Protein AF-A0A9E3HDD1-F1 (afdb_monomer_lite)

pLDDT: mean 83.42, std 18.37, range [29.28, 97.12]

Sequence (165 aa):
MQTQFKVADSIAVDDEGYAVGLLSAIEFDQYLNEETGEVKDQIVFVWQTQTRKGIDSKLRLWTGINITPTPRMSNGKKFFNALTQILLIHKIITSEDLKKLAQDEEYINELDIDLGLMVGETHKFKLNINERGLARPDISSLRIVKPISIRITSTSNTESEELEQ

Structure (mmCIF, N/CA/C/O backbone):
data_AF-A0A9E3HDD1-F1
#
_entry.id   AF-A0A9E3HDD1-F1
#
loop_
_atom_site.group_PDB
_atom_site.id
_atom_site.type_symbol
_atom_site.label_atom_id
_atom_site.label_alt_id
_atom_site.label_comp_id
_atom_site.label_asym_id
_atom_site.label_entity_id
_atom_site.label_seq_id
_atom_site.pdbx_PDB_ins_code
_atom_site.Cartn_x
_atom_site.Cartn_y
_atom_site.Cartn_z
_atom_site.occupancy
_atom_site.B_iso_or_equiv
_atom_site.auth_seq_id
_atom_site.auth_comp_id
_atom_site.auth_asym_id
_atom_site.auth_atom_id
_atom_site.pdbx_PDB_model_num
ATOM 1 N N . MET A 1 1 ? 34.644 8.016 -9.831 1.00 33.91 1 MET A N 1
ATOM 2 C CA . MET A 1 1 ? 33.489 7.983 -8.910 1.00 33.91 1 MET A CA 1
ATOM 3 C C . MET A 1 1 ? 32.356 7.285 -9.653 1.00 33.91 1 MET A C 1
ATOM 5 O O . MET A 1 1 ? 31.867 7.845 -10.623 1.00 33.91 1 MET A O 1
ATOM 9 N N . GLN A 1 2 ? 32.053 6.023 -9.332 1.00 29.28 2 GLN A N 1
ATOM 10 C CA . GLN A 1 2 ? 30.956 5.296 -9.983 1.00 29.28 2 GLN A CA 1
ATOM 11 C C . GLN A 1 2 ? 29.632 5.815 -9.426 1.00 29.28 2 GLN A C 1
ATOM 13 O O . GLN A 1 2 ? 29.395 5.757 -8.222 1.00 29.28 2 GLN A O 1
ATOM 18 N N . THR A 1 3 ? 28.795 6.357 -10.304 1.00 35.88 3 THR A N 1
ATOM 19 C CA . THR A 1 3 ? 27.434 6.786 -9.998 1.00 35.88 3 THR A CA 1
ATOM 20 C C . THR A 1 3 ? 26.647 5.552 -9.574 1.00 35.88 3 THR A C 1
ATOM 22 O O . THR A 1 3 ? 26.315 4.699 -10.394 1.00 35.88 3 THR A O 1
ATOM 25 N N . GLN A 1 4 ? 26.409 5.415 -8.273 1.00 38.00 4 GLN A N 1
ATOM 26 C CA . GLN A 1 4 ? 25.532 4.394 -7.721 1.00 38.00 4 GLN A CA 1
ATOM 27 C C . GLN A 1 4 ? 24.146 4.639 -8.329 1.00 38.00 4 GLN A C 1
ATOM 29 O O . GLN A 1 4 ? 23.502 5.641 -8.017 1.00 38.00 4 GLN A O 1
ATOM 34 N N . PHE A 1 5 ? 23.738 3.802 -9.287 1.00 38.19 5 PHE A N 1
ATOM 35 C CA . PHE A 1 5 ? 22.442 3.925 -9.947 1.00 38.19 5 PHE A CA 1
ATOM 36 C C . PHE A 1 5 ? 21.354 3.901 -8.870 1.00 38.19 5 PHE A C 1
ATOM 38 O O . PHE A 1 5 ? 21.150 2.885 -8.204 1.00 38.19 5 PHE A O 1
ATOM 45 N N . LYS A 1 6 ? 20.673 5.033 -8.671 1.00 51.59 6 LYS A N 1
ATOM 46 C CA . LYS A 1 6 ? 19.510 5.100 -7.792 1.00 51.59 6 LYS A CA 1
ATOM 47 C C . LYS A 1 6 ? 18.421 4.245 -8.430 1.00 51.59 6 LYS A C 1
ATOM 49 O O . LYS A 1 6 ? 18.037 4.477 -9.573 1.00 51.59 6 LYS A O 1
ATOM 54 N N . VAL A 1 7 ? 17.923 3.253 -7.692 1.00 54.78 7 VAL A N 1
ATOM 55 C CA . VAL A 1 7 ? 16.863 2.325 -8.136 1.00 54.78 7 VAL A CA 1
ATOM 56 C C . VAL A 1 7 ? 15.656 3.091 -8.698 1.00 54.78 7 VAL A C 1
ATOM 58 O O . VAL A 1 7 ? 15.027 2.635 -9.650 1.00 54.78 7 VAL A O 1
ATOM 61 N N . ALA A 1 8 ? 15.392 4.297 -8.188 1.00 55.31 8 ALA A N 1
ATOM 62 C CA . ALA A 1 8 ? 14.342 5.183 -8.677 1.00 55.31 8 ALA A CA 1
ATOM 63 C C . ALA A 1 8 ? 14.454 5.577 -10.160 1.00 55.31 8 ALA A C 1
ATOM 65 O O . ALA A 1 8 ? 13.445 5.562 -10.860 1.00 55.31 8 ALA A O 1
ATOM 66 N N . ASP A 1 9 ? 15.658 5.857 -10.666 1.00 58.91 9 ASP A N 1
ATOM 67 C CA . ASP A 1 9 ? 15.852 6.293 -12.059 1.00 58.91 9 ASP A CA 1
ATOM 68 C C . ASP A 1 9 ? 15.666 5.150 -13.063 1.00 58.91 9 ASP A C 1
ATOM 70 O O . ASP A 1 9 ? 15.568 5.369 -14.273 1.00 58.91 9 ASP A O 1
ATOM 74 N N . SER A 1 10 ? 15.613 3.917 -12.556 1.00 82.00 10 SER A N 1
ATOM 75 C CA . SER A 1 10 ? 15.457 2.727 -13.373 1.00 82.00 10 SER A CA 1
ATOM 76 C C . SER A 1 10 ? 14.006 2.363 -13.642 1.00 82.00 10 SER A C 1
ATOM 78 O O . SER A 1 10 ? 13.776 1.757 -14.677 1.00 82.00 10 SER A O 1
ATOM 80 N N . ILE A 1 11 ? 13.035 2.719 -12.794 1.00 90.38 11 ILE A N 1
ATOM 81 C CA . ILE A 1 11 ? 11.634 2.304 -12.974 1.00 90.38 11 ILE A CA 1
ATOM 82 C C . ILE A 1 11 ? 10.995 3.057 -14.151 1.00 90.38 11 ILE A C 1
ATOM 84 O O . ILE A 1 11 ? 11.215 4.258 -14.337 1.00 90.38 11 ILE A O 1
ATOM 88 N N . ALA A 1 12 ? 10.227 2.339 -14.973 1.00 90.62 12 ALA A N 1
ATOM 89 C CA . ALA A 1 12 ? 9.459 2.925 -16.062 1.00 90.62 12 ALA A CA 1
ATOM 90 C C . ALA A 1 12 ? 8.261 3.706 -15.510 1.00 90.62 12 ALA A C 1
ATOM 92 O O . ALA A 1 12 ? 7.506 3.205 -14.675 1.00 90.62 12 ALA A O 1
ATOM 93 N N . VAL A 1 13 ? 8.091 4.929 -16.004 1.00 91.62 13 VAL A N 1
ATOM 94 C CA . VAL A 1 13 ? 6.955 5.800 -15.703 1.00 91.62 13 VAL A CA 1
ATOM 95 C C . VAL A 1 13 ? 6.418 6.391 -17.000 1.00 91.62 13 VAL A C 1
ATOM 97 O O . VAL A 1 13 ? 7.161 6.494 -17.977 1.00 91.62 13 VAL A O 1
ATOM 100 N N . ASP A 1 14 ? 5.141 6.758 -17.012 1.00 90.06 14 ASP A N 1
ATOM 101 C CA . ASP A 1 14 ? 4.554 7.544 -18.097 1.00 90.06 14 ASP A CA 1
ATOM 102 C C . ASP A 1 14 ? 4.969 9.026 -18.035 1.00 90.06 14 ASP A C 1
ATOM 104 O O . ASP A 1 14 ? 5.674 9.460 -17.119 1.00 90.06 14 ASP A O 1
ATOM 108 N N . ASP A 1 15 ? 4.502 9.812 -19.007 1.00 88.12 15 ASP A N 1
ATOM 109 C CA . ASP A 1 15 ? 4.803 11.246 -19.125 1.00 88.12 15 ASP A CA 1
ATOM 110 C C . ASP A 1 15 ? 4.297 12.078 -17.928 1.00 88.12 15 ASP A C 1
ATOM 112 O O . ASP A 1 15 ? 4.773 13.186 -17.684 1.00 88.12 15 ASP A O 1
ATOM 116 N N . GLU A 1 16 ? 3.356 11.542 -17.143 1.00 88.19 16 GLU A N 1
ATOM 117 C CA . GLU A 1 16 ? 2.833 12.159 -15.920 1.00 88.19 16 GLU A CA 1
ATOM 118 C C . GLU A 1 16 ? 3.588 11.707 -14.649 1.00 88.19 16 GLU A C 1
ATOM 120 O O . GLU A 1 16 ? 3.258 12.131 -13.531 1.00 88.19 16 GLU A O 1
ATOM 125 N N . GLY A 1 17 ? 4.603 10.849 -14.801 1.00 89.06 17 GLY A N 1
ATOM 126 C CA . GLY A 1 17 ? 5.433 10.325 -13.719 1.00 89.06 17 GLY A CA 1
ATOM 127 C C . GLY A 1 17 ? 4.811 9.157 -12.949 1.00 89.06 17 GLY A C 1
ATOM 128 O O . GLY A 1 17 ? 5.221 8.893 -11.815 1.00 89.06 17 GLY A O 1
ATOM 129 N N . TYR A 1 18 ? 3.822 8.464 -13.518 1.00 92.75 18 TYR A N 1
ATOM 130 C CA . TYR A 1 18 ? 3.220 7.280 -12.907 1.00 92.75 18 TYR A CA 1
ATOM 131 C C . TYR A 1 18 ? 3.869 5.990 -13.403 1.00 92.75 18 TYR A C 1
ATOM 133 O O . TYR A 1 18 ? 3.942 5.736 -14.603 1.00 92.75 18 TYR A O 1
ATOM 141 N N . ALA A 1 19 ? 4.237 5.126 -12.465 1.00 93.69 19 ALA A N 1
ATOM 142 C CA . ALA A 1 19 ? 4.531 3.727 -12.722 1.00 93.69 19 ALA A CA 1
ATOM 143 C C . ALA A 1 19 ? 3.238 2.898 -12.720 1.00 93.69 19 ALA A C 1
ATOM 145 O O . ALA A 1 19 ? 2.231 3.273 -12.108 1.00 93.69 19 ALA A O 1
ATOM 146 N N . VAL A 1 20 ? 3.292 1.744 -13.381 1.00 94.50 20 VAL A N 1
ATOM 147 C CA . VAL A 1 20 ? 2.270 0.698 -13.290 1.00 94.50 20 VAL A CA 1
ATOM 148 C C . VAL A 1 20 ? 2.910 -0.549 -12.694 1.00 94.50 20 VAL A C 1
ATOM 150 O O . VAL A 1 20 ? 4.033 -0.905 -13.060 1.00 94.50 20 VAL A O 1
ATOM 153 N N . GLY A 1 21 ? 2.206 -1.206 -11.777 1.00 94.94 21 GLY A N 1
ATOM 154 C CA . GLY A 1 21 ? 2.668 -2.442 -11.162 1.00 94.94 21 GLY A CA 1
ATOM 155 C C . GLY A 1 21 ? 1.539 -3.403 -10.836 1.00 94.94 21 GLY A C 1
ATOM 156 O O . GLY A 1 21 ? 0.453 -2.980 -10.454 1.00 94.94 21 GLY A O 1
ATOM 157 N N . LEU A 1 22 ? 1.819 -4.695 -10.957 1.00 96.12 22 LEU A N 1
ATOM 158 C CA . LEU A 1 22 ? 0.954 -5.775 -10.490 1.00 96.12 22 LEU A CA 1
ATOM 159 C C . LEU A 1 22 ? 1.260 -6.050 -9.019 1.00 96.12 22 LEU A C 1
ATOM 161 O O . LEU A 1 22 ? 2.411 -6.349 -8.700 1.00 96.12 22 LEU A O 1
ATOM 165 N N . LEU A 1 23 ? 0.269 -5.975 -8.130 1.00 96.62 23 LEU A N 1
ATOM 166 C CA . LEU A 1 23 ? 0.443 -6.399 -6.743 1.00 96.62 23 LEU A CA 1
ATOM 167 C C . LEU A 1 23 ? 0.628 -7.920 -6.717 1.00 96.62 23 LEU A C 1
ATOM 169 O O . LEU A 1 23 ? -0.320 -8.686 -6.846 1.00 96.62 23 LEU A O 1
ATOM 173 N N . SER A 1 24 ? 1.883 -8.345 -6.622 1.00 96.19 24 SER A N 1
ATOM 174 C CA . SER A 1 24 ? 2.304 -9.738 -6.799 1.00 96.19 24 SER A CA 1
ATOM 175 C C . SER A 1 24 ? 2.307 -10.536 -5.500 1.00 96.19 24 SER A C 1
ATOM 177 O O . SER A 1 24 ? 2.170 -11.755 -5.535 1.00 96.19 24 SER A O 1
ATOM 179 N N . ALA A 1 25 ? 2.479 -9.858 -4.366 1.00 97.12 25 ALA A N 1
ATOM 180 C CA . ALA A 1 25 ? 2.482 -10.479 -3.053 1.00 97.12 25 ALA A CA 1
ATOM 181 C C . ALA A 1 25 ? 2.173 -9.454 -1.959 1.00 97.12 25 ALA A C 1
ATOM 183 O O . ALA A 1 25 ? 2.433 -8.253 -2.110 1.00 97.12 25 ALA A O 1
ATOM 184 N N . ILE A 1 26 ? 1.662 -9.973 -0.848 1.00 97.06 26 ILE A N 1
ATOM 185 C CA . ILE A 1 26 ? 1.562 -9.289 0.435 1.00 97.06 26 ILE A CA 1
ATOM 186 C C . ILE A 1 26 ? 2.244 -10.201 1.445 1.00 97.06 26 ILE A C 1
ATOM 188 O O . ILE A 1 26 ? 1.859 -11.357 1.600 1.00 97.06 26 ILE A O 1
ATOM 192 N N . GLU A 1 27 ? 3.293 -9.693 2.074 1.00 96.25 27 GLU A N 1
ATOM 193 C CA . GLU A 1 27 ? 4.131 -10.441 3.007 1.00 96.25 27 GLU A CA 1
ATOM 194 C C . GLU A 1 27 ? 3.951 -9.862 4.416 1.00 96.25 27 GLU A C 1
ATOM 196 O O . GLU A 1 27 ? 3.744 -8.658 4.577 1.00 96.25 27 GLU A O 1
ATOM 201 N N . PHE A 1 28 ? 4.039 -10.713 5.435 1.00 94.44 28 PHE A N 1
ATOM 202 C CA . PHE A 1 28 ? 4.071 -10.298 6.835 1.00 94.44 28 PHE A CA 1
ATOM 203 C C . PHE A 1 28 ? 5.495 -10.460 7.344 1.00 94.44 28 PHE A C 1
ATOM 205 O O . PHE A 1 28 ? 6.110 -11.508 7.148 1.00 94.44 28 PHE A O 1
ATOM 212 N N . ASP A 1 29 ? 6.019 -9.409 7.956 1.00 94.38 29 ASP A N 1
ATOM 213 C CA . ASP A 1 29 ? 7.414 -9.331 8.367 1.00 94.38 29 ASP A CA 1
ATOM 214 C C . ASP A 1 29 ? 7.526 -8.629 9.724 1.00 94.38 29 ASP A C 1
ATOM 216 O O . ASP A 1 29 ? 6.578 -8.004 10.205 1.00 94.38 29 ASP A O 1
ATOM 220 N N . GLN A 1 30 ? 8.696 -8.726 10.344 1.00 93.69 30 GLN A N 1
ATOM 221 C CA . GLN A 1 30 ? 9.010 -8.091 11.614 1.00 93.69 30 GLN A CA 1
ATOM 222 C C . GLN A 1 30 ? 10.306 -7.298 11.495 1.00 93.69 30 GLN A C 1
ATOM 224 O O . GLN A 1 30 ? 11.271 -7.747 10.881 1.00 93.69 30 GLN A O 1
ATOM 229 N N . TYR A 1 31 ? 10.360 -6.126 12.123 1.00 89.94 31 TYR A N 1
ATOM 230 C CA . TYR A 1 31 ? 11.588 -5.338 12.193 1.00 89.94 31 TYR A CA 1
ATOM 231 C C . TYR A 1 31 ? 11.908 -4.925 13.627 1.00 89.94 31 TYR A C 1
ATOM 233 O O . TYR A 1 31 ? 11.018 -4.631 14.423 1.00 89.94 31 TYR A O 1
ATOM 241 N N . LEU A 1 32 ? 13.199 -4.884 13.954 1.00 91.81 32 LEU A N 1
ATOM 242 C CA . LEU A 1 32 ? 13.679 -4.320 15.211 1.00 91.81 32 LEU A CA 1
ATOM 243 C C . LEU A 1 32 ? 13.704 -2.795 15.090 1.00 91.81 32 LEU A C 1
ATOM 245 O O . LEU A 1 32 ? 14.401 -2.243 14.239 1.00 91.81 32 LEU A O 1
ATOM 249 N N . ASN A 1 33 ? 12.957 -2.104 15.944 1.00 89.06 33 ASN A N 1
ATOM 250 C CA . ASN A 1 33 ? 13.084 -0.665 16.088 1.00 89.06 33 ASN A CA 1
ATOM 251 C C . ASN A 1 33 ? 14.382 -0.350 16.838 1.00 89.06 33 ASN A C 1
ATOM 253 O O . ASN A 1 33 ? 14.444 -0.513 18.053 1.00 89.06 33 ASN A O 1
ATOM 257 N N . GLU A 1 34 ? 15.405 0.122 16.127 1.00 88.06 34 GLU A N 1
ATOM 258 C CA . GLU A 1 34 ? 16.723 0.421 16.706 1.00 88.06 34 GLU A CA 1
ATOM 259 C C . GLU A 1 34 ? 16.675 1.485 17.820 1.00 88.06 34 GLU A C 1
ATOM 261 O O . GLU A 1 34 ? 17.528 1.476 18.702 1.00 88.06 34 GLU A O 1
ATOM 266 N N . GLU A 1 35 ? 15.670 2.369 17.825 1.00 87.12 35 GLU A N 1
ATOM 267 C CA . GLU A 1 35 ? 15.532 3.414 18.850 1.00 87.12 35 GLU A CA 1
ATOM 268 C C . GLU A 1 35 ? 14.932 2.891 20.161 1.00 87.12 35 GLU A C 1
ATOM 270 O O . GLU A 1 35 ? 15.332 3.328 21.239 1.00 87.12 35 GLU A O 1
ATOM 275 N N . THR A 1 36 ? 13.958 1.977 20.083 1.00 90.19 36 THR A N 1
ATOM 276 C CA . THR A 1 36 ? 13.235 1.468 21.266 1.00 90.19 36 THR A CA 1
ATOM 277 C C . THR A 1 36 ? 13.658 0.061 21.680 1.00 90.19 36 THR A C 1
ATOM 279 O O . THR A 1 36 ? 13.340 -0.366 22.785 1.00 90.19 36 THR A O 1
ATOM 282 N N . GLY A 1 37 ? 14.368 -0.669 20.816 1.00 92.44 37 GLY A N 1
ATOM 283 C CA . GLY A 1 37 ? 14.718 -2.079 21.005 1.00 92.44 37 GLY A CA 1
ATOM 284 C C . GLY A 1 37 ? 13.544 -3.050 20.826 1.00 92.44 37 GLY A C 1
ATOM 285 O O . GLY A 1 37 ? 13.697 -4.244 21.064 1.00 92.44 37 GLY A O 1
ATOM 286 N N . GLU A 1 38 ? 12.372 -2.563 20.418 1.00 92.38 38 GLU A N 1
ATOM 287 C CA . GLU A 1 38 ? 11.162 -3.376 20.270 1.00 92.38 38 GLU A CA 1
ATOM 288 C C . GLU A 1 38 ? 11.069 -3.999 18.876 1.00 92.38 38 GLU A C 1
ATOM 290 O O . GLU A 1 38 ? 11.318 -3.332 17.870 1.00 92.38 38 GLU A O 1
ATOM 295 N N . VAL A 1 39 ? 10.635 -5.257 18.809 1.00 92.81 39 VAL A N 1
ATOM 296 C CA . VAL A 1 39 ? 10.247 -5.902 17.548 1.00 92.81 39 VAL A CA 1
ATOM 297 C C . VAL A 1 39 ? 8.836 -5.447 17.179 1.00 92.81 39 VAL A C 1
ATOM 299 O O . VAL A 1 39 ? 7.930 -5.501 18.010 1.00 92.81 39 VAL A O 1
ATOM 302 N N . LYS A 1 40 ? 8.652 -4.982 15.942 1.00 93.25 40 LYS A N 1
ATOM 303 C CA . LYS A 1 40 ? 7.368 -4.507 15.420 1.00 93.25 40 LYS A CA 1
ATOM 304 C C . LYS A 1 40 ? 6.958 -5.283 14.182 1.00 93.25 40 LYS A C 1
ATOM 306 O O . LYS A 1 40 ? 7.758 -5.455 13.263 1.00 93.25 40 LYS A O 1
ATOM 311 N N . ASP A 1 41 ? 5.690 -5.673 14.150 1.00 94.88 41 ASP A N 1
ATOM 312 C CA . ASP A 1 41 ? 5.072 -6.294 12.986 1.00 94.88 41 ASP A CA 1
ATOM 313 C C . ASP A 1 41 ? 4.809 -5.264 11.883 1.00 94.88 41 ASP A C 1
ATOM 315 O O . ASP A 1 41 ? 4.432 -4.109 12.132 1.00 94.88 41 ASP A O 1
ATOM 319 N N . GLN A 1 42 ? 4.974 -5.704 10.642 1.00 95.44 42 GLN A N 1
ATOM 320 C CA . GLN A 1 42 ? 4.714 -4.914 9.451 1.00 95.44 42 GLN A CA 1
ATOM 321 C C . GLN A 1 42 ? 4.137 -5.769 8.322 1.00 95.44 42 GLN A C 1
ATOM 323 O O . GLN A 1 42 ? 4.327 -6.982 8.258 1.00 95.44 42 GLN A O 1
ATOM 328 N N . ILE A 1 43 ? 3.452 -5.098 7.401 1.00 96.50 43 ILE A N 1
ATOM 329 C CA . ILE A 1 43 ? 2.927 -5.689 6.171 1.00 96.50 43 ILE A CA 1
ATOM 330 C C . I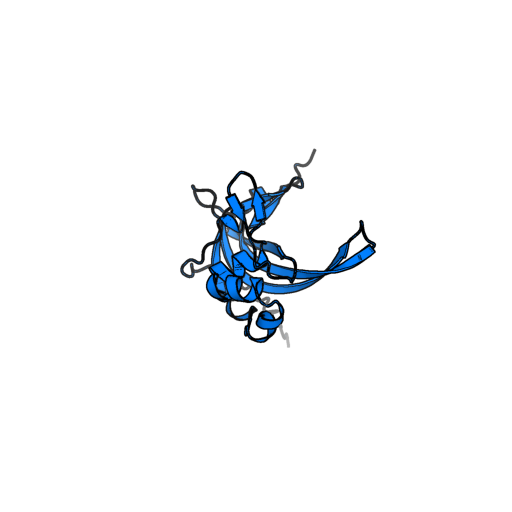LE A 1 43 ? 3.717 -5.105 5.005 1.00 96.50 43 ILE A C 1
ATOM 332 O O . ILE A 1 43 ? 3.933 -3.892 4.934 1.00 96.50 43 ILE A O 1
ATOM 336 N N . VAL A 1 44 ? 4.152 -5.957 4.084 1.00 96.31 44 VAL A N 1
ATOM 337 C CA . VAL A 1 44 ? 4.931 -5.572 2.909 1.00 96.31 44 VAL A CA 1
ATOM 338 C C . VAL A 1 44 ? 4.120 -5.843 1.655 1.00 96.31 44 VAL A C 1
ATOM 340 O O . VAL A 1 44 ? 3.881 -6.985 1.277 1.00 96.31 44 VAL A O 1
ATOM 343 N N . PHE A 1 45 ? 3.730 -4.774 0.974 1.00 96.81 45 PHE A N 1
ATOM 344 C CA . PHE A 1 45 ? 3.071 -4.849 -0.323 1.00 96.81 45 PHE A CA 1
ATOM 345 C C . PHE A 1 45 ? 4.127 -4.846 -1.428 1.00 96.81 45 PHE A C 1
ATOM 347 O O . PHE A 1 45 ? 4.968 -3.940 -1.487 1.00 96.81 45 PHE A O 1
ATOM 354 N N . VAL A 1 46 ? 4.096 -5.857 -2.300 1.00 96.12 46 VAL A N 1
ATOM 355 C CA . VAL A 1 46 ? 5.115 -6.078 -3.333 1.00 96.12 46 VAL A CA 1
ATOM 356 C C . VAL A 1 46 ? 4.505 -5.948 -4.725 1.00 96.12 46 VAL A C 1
ATOM 358 O O . VAL A 1 46 ? 3.817 -6.850 -5.209 1.00 96.12 46 VAL A O 1
ATOM 361 N N . TRP A 1 47 ? 4.824 -4.855 -5.416 1.00 96.06 47 TRP A N 1
ATOM 362 C CA . TRP A 1 47 ? 4.443 -4.656 -6.813 1.00 96.06 47 TRP A CA 1
ATOM 363 C C . TRP A 1 47 ? 5.543 -5.127 -7.756 1.00 96.06 47 TRP A C 1
ATOM 365 O O . TRP A 1 47 ? 6.677 -4.652 -7.676 1.00 96.06 47 TRP A O 1
ATOM 375 N N . GLN A 1 48 ? 5.192 -6.003 -8.693 1.00 95.00 48 GLN A N 1
ATOM 376 C CA . GLN A 1 48 ? 6.005 -6.279 -9.870 1.00 95.00 48 GLN A CA 1
ATOM 377 C C . GLN A 1 48 ? 5.824 -5.136 -10.868 1.00 95.00 48 GLN A C 1
ATOM 379 O O . GLN A 1 48 ? 4.709 -4.828 -11.288 1.00 95.00 48 GLN A O 1
ATOM 384 N N . THR A 1 49 ? 6.926 -4.494 -11.229 1.00 93.00 49 THR A N 1
ATOM 385 C CA . THR A 1 49 ? 6.985 -3.367 -12.163 1.00 93.00 49 THR A CA 1
ATOM 386 C C . THR A 1 49 ? 8.035 -3.640 -13.232 1.00 93.00 49 THR A C 1
ATOM 388 O O . THR A 1 49 ? 8.711 -4.668 -13.205 1.00 93.00 49 THR A O 1
ATOM 391 N N . GLN A 1 50 ? 8.201 -2.713 -14.173 1.00 91.25 50 GLN A N 1
ATOM 392 C CA . GLN A 1 50 ? 9.282 -2.770 -15.151 1.00 91.25 50 GLN A CA 1
ATOM 393 C C . GLN A 1 50 ? 10.208 -1.571 -15.017 1.00 91.25 50 GLN A C 1
ATOM 395 O O . GLN A 1 50 ? 9.801 -0.458 -14.677 1.00 91.25 50 GLN A O 1
ATOM 400 N N . THR A 1 51 ? 11.479 -1.802 -15.309 1.00 90.62 51 THR A N 1
ATOM 401 C CA . THR A 1 51 ? 12.447 -0.733 -15.527 1.00 90.62 51 THR A CA 1
ATOM 402 C C . THR A 1 51 ? 12.236 -0.077 -16.894 1.00 90.62 51 THR A C 1
ATOM 404 O O . THR A 1 51 ? 11.619 -0.657 -17.783 1.00 90.62 51 THR A O 1
ATOM 407 N N . ARG A 1 52 ? 12.826 1.100 -17.132 1.00 87.25 52 ARG A N 1
ATOM 408 C CA . ARG A 1 52 ? 12.859 1.785 -18.438 1.00 87.25 52 ARG A CA 1
ATOM 409 C C . ARG A 1 52 ? 13.466 0.927 -19.553 1.00 87.25 52 ARG A C 1
ATOM 411 O O . ARG A 1 52 ? 13.240 1.200 -20.724 1.00 87.25 52 ARG A O 1
ATOM 418 N N . LYS A 1 53 ? 14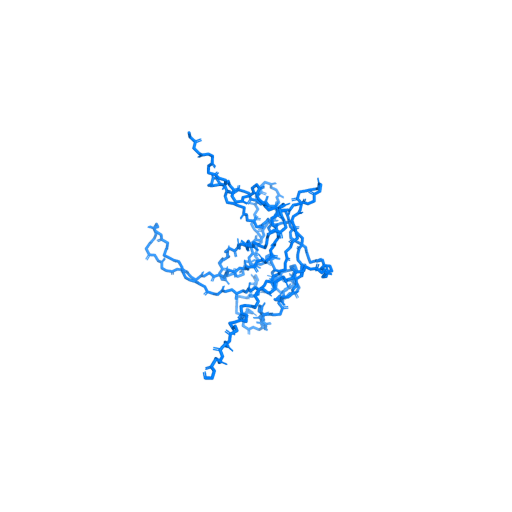.246 -0.097 -19.191 1.00 87.81 53 LYS A N 1
ATOM 419 C CA . LYS A 1 53 ? 14.830 -1.080 -20.116 1.00 87.81 53 LYS A CA 1
ATOM 420 C C . LYS A 1 53 ? 13.929 -2.302 -20.349 1.00 87.81 53 LYS A C 1
ATOM 422 O O . LYS A 1 53 ? 14.363 -3.239 -21.005 1.00 87.81 53 LYS A O 1
ATOM 427 N N . GLY A 1 54 ? 12.719 -2.323 -19.786 1.00 86.69 54 GLY A N 1
ATOM 428 C CA . GLY A 1 54 ? 11.790 -3.453 -19.871 1.00 86.69 54 GLY A CA 1
ATOM 429 C C . GLY A 1 54 ? 12.164 -4.650 -18.993 1.00 86.69 54 GLY A C 1
ATOM 430 O O . GLY A 1 54 ? 11.586 -5.715 -19.154 1.00 86.69 54 GLY A O 1
ATOM 431 N N . ILE A 1 55 ? 13.133 -4.500 -18.083 1.00 87.75 55 ILE A N 1
ATOM 432 C CA . ILE A 1 55 ? 13.523 -5.559 -17.141 1.00 87.75 55 ILE A CA 1
ATOM 433 C C . ILE A 1 55 ? 12.559 -5.539 -15.961 1.00 87.75 55 ILE A C 1
ATOM 435 O O . ILE A 1 55 ? 12.341 -4.468 -15.385 1.00 87.75 55 ILE A O 1
ATOM 439 N N . ASP A 1 56 ? 12.041 -6.704 -15.586 1.00 89.81 56 ASP A N 1
ATOM 440 C CA . ASP A 1 56 ? 11.184 -6.866 -14.417 1.00 89.81 56 ASP A CA 1
ATOM 441 C C . ASP A 1 56 ? 11.897 -6.431 -13.129 1.00 89.81 56 ASP A C 1
ATOM 443 O O . ASP A 1 56 ? 13.074 -6.710 -12.892 1.00 89.81 56 ASP A O 1
ATOM 447 N N . SER A 1 57 ? 11.163 -5.721 -12.280 1.00 90.75 57 SER A N 1
ATOM 448 C CA . SER A 1 57 ? 11.630 -5.214 -10.996 1.00 90.75 57 SER A CA 1
ATOM 449 C C . SER A 1 57 ? 10.535 -5.344 -9.943 1.00 90.75 57 SER A C 1
ATOM 451 O O . SER A 1 57 ? 9.379 -5.630 -10.250 1.00 90.75 57 SER A O 1
ATOM 453 N N . LYS A 1 58 ? 10.903 -5.144 -8.677 1.00 92.25 58 LYS A N 1
ATOM 454 C CA . LYS A 1 58 ? 9.967 -5.173 -7.553 1.00 92.25 58 LYS A CA 1
ATOM 455 C C . LYS A 1 58 ? 10.057 -3.877 -6.769 1.00 92.25 58 LYS A C 1
ATOM 457 O O . LYS A 1 58 ? 11.130 -3.516 -6.285 1.00 92.25 58 LYS A O 1
ATOM 462 N N . LEU A 1 59 ? 8.918 -3.221 -6.589 1.00 93.19 59 LEU A N 1
ATOM 463 C CA . LEU A 1 59 ? 8.757 -2.127 -5.641 1.00 93.19 59 LEU A CA 1
ATOM 464 C C . LEU A 1 59 ? 8.050 -2.633 -4.395 1.00 93.19 59 LEU A C 1
ATOM 466 O O . LEU A 1 59 ? 7.083 -3.386 -4.478 1.00 93.19 59 LEU A O 1
ATOM 470 N N . ARG A 1 60 ? 8.550 -2.207 -3.237 1.00 93.25 60 ARG A N 1
ATOM 471 C CA . ARG A 1 60 ? 8.016 -2.598 -1.936 1.00 93.25 60 ARG A CA 1
ATOM 472 C C . ARG A 1 60 ? 7.513 -1.388 -1.181 1.00 93.25 60 ARG A C 1
ATOM 474 O O . ARG A 1 60 ? 8.145 -0.326 -1.203 1.00 93.25 60 ARG A O 1
ATOM 481 N N . LEU A 1 61 ? 6.404 -1.581 -0.487 1.00 93.62 61 LEU A N 1
ATOM 482 C CA . LEU A 1 61 ? 5.902 -0.647 0.499 1.00 93.62 61 LEU A CA 1
ATOM 483 C C . LEU A 1 61 ? 5.664 -1.381 1.810 1.00 93.62 61 LEU A C 1
ATOM 485 O O . LEU A 1 61 ? 4.855 -2.300 1.872 1.00 93.62 61 LEU A O 1
ATOM 489 N N . TRP A 1 62 ? 6.345 -0.922 2.849 1.00 93.38 62 TRP A N 1
ATOM 490 C CA . TRP A 1 62 ? 6.146 -1.383 4.213 1.00 93.38 62 TRP A CA 1
ATOM 491 C C . TRP A 1 62 ? 5.090 -0.519 4.892 1.00 93.38 62 TRP A C 1
ATOM 493 O O . TRP A 1 62 ? 5.136 0.714 4.808 1.00 93.38 62 TRP A O 1
ATOM 503 N N . THR A 1 63 ? 4.157 -1.158 5.582 1.00 94.00 63 THR A N 1
ATOM 504 C CA . THR A 1 63 ? 3.151 -0.511 6.420 1.00 94.00 63 THR A CA 1
ATOM 505 C C . THR A 1 63 ? 3.193 -1.115 7.817 1.00 94.00 63 THR A C 1
ATOM 507 O O . THR A 1 63 ? 3.596 -2.259 7.991 1.00 94.00 63 THR A O 1
ATOM 510 N N . GLY A 1 64 ? 2.725 -0.376 8.823 1.00 93.06 64 GLY A N 1
ATOM 511 C CA . GLY A 1 64 ? 2.349 -1.015 10.087 1.00 93.06 64 GLY A CA 1
ATOM 512 C C . GLY A 1 64 ? 1.118 -1.912 9.907 1.00 93.06 64 GLY A C 1
ATOM 513 O O . GLY A 1 64 ? 0.479 -1.880 8.852 1.00 93.06 64 GLY A O 1
ATOM 514 N N . ILE A 1 65 ? 0.772 -2.658 10.955 1.00 93.00 65 ILE A N 1
ATOM 515 C CA . ILE A 1 65 ? -0.389 -3.566 10.984 1.00 93.00 65 ILE A CA 1
ATOM 516 C C . ILE A 1 65 ? -1.710 -2.890 11.394 1.00 93.00 65 ILE A C 1
ATOM 518 O O . ILE A 1 65 ? -2.783 -3.428 11.151 1.00 93.00 65 ILE A O 1
ATOM 522 N N . ASN A 1 66 ? -1.655 -1.696 11.993 1.00 91.31 66 ASN A N 1
ATOM 523 C CA . ASN A 1 66 ? -2.839 -1.050 12.566 1.00 91.31 66 ASN A CA 1
ATOM 524 C C . ASN A 1 66 ? -3.595 -0.203 11.536 1.00 91.31 66 ASN A C 1
ATOM 526 O O . ASN A 1 66 ? -2.991 0.600 10.821 1.00 91.31 66 ASN A O 1
ATOM 530 N N . ILE A 1 67 ? -4.925 -0.290 11.528 1.00 92.00 67 ILE A N 1
ATOM 531 C CA . ILE A 1 67 ? -5.801 0.637 10.798 1.00 92.00 67 ILE A CA 1
ATOM 532 C C . ILE A 1 67 ? -5.970 1.896 11.649 1.00 92.00 67 ILE A C 1
ATOM 534 O O . ILE A 1 67 ? -6.263 1.815 12.834 1.00 92.00 67 ILE A O 1
ATOM 538 N N . THR A 1 68 ? -5.772 3.080 11.063 1.00 90.56 68 THR A N 1
ATOM 539 C CA . THR A 1 68 ? -6.042 4.345 11.761 1.00 90.56 68 THR A CA 1
ATOM 540 C C . THR A 1 68 ? -7.435 4.857 11.378 1.00 90.56 68 THR A C 1
ATOM 542 O O . THR A 1 68 ? -7.593 5.334 10.254 1.00 90.56 68 THR A O 1
ATOM 545 N N . PRO A 1 69 ? -8.440 4.812 12.272 1.00 90.44 69 PRO A N 1
ATOM 546 C CA . PRO A 1 69 ? -9.807 5.228 11.944 1.00 90.44 69 PRO A CA 1
ATOM 547 C C . PRO A 1 69 ? -9.967 6.747 11.797 1.00 90.44 69 PRO A C 1
ATOM 549 O O . PRO A 1 69 ? -10.834 7.222 11.064 1.00 90.44 69 PRO A O 1
ATOM 552 N N . THR A 1 70 ? -9.077 7.523 12.424 1.00 90.94 70 THR A N 1
ATOM 553 C CA . THR A 1 70 ? -9.082 8.990 12.361 1.00 90.94 70 THR A CA 1
ATOM 554 C C . THR A 1 70 ? -7.908 9.501 11.522 1.00 90.94 70 THR A C 1
ATOM 556 O O . THR A 1 70 ? -6.753 9.197 11.833 1.00 90.94 70 THR A O 1
ATOM 559 N N . PRO A 1 71 ? -8.146 10.308 10.472 1.00 89.19 71 PRO A N 1
ATOM 560 C CA . PRO A 1 71 ? -7.064 10.833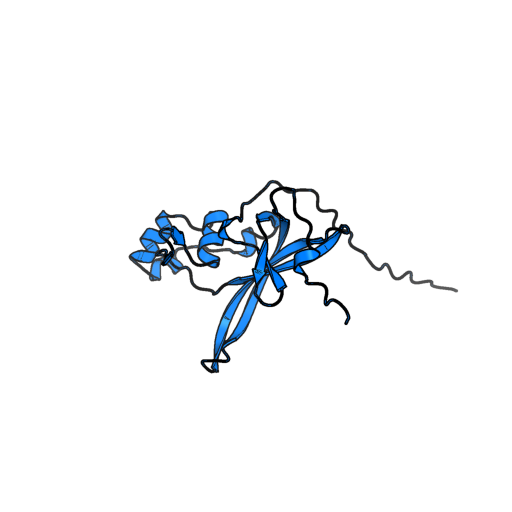 9.656 1.00 89.19 71 PRO A CA 1
ATOM 561 C C . PRO A 1 71 ? -6.266 11.880 10.433 1.00 89.19 71 PRO A C 1
ATOM 563 O O . PRO A 1 71 ? -6.820 12.712 11.154 1.00 89.19 71 PRO A O 1
ATOM 566 N N . ARG A 1 72 ? -4.953 11.891 10.226 1.00 87.69 72 ARG A N 1
ATOM 567 C CA . ARG A 1 72 ? -4.072 12.950 10.717 1.00 87.69 72 ARG A CA 1
ATOM 568 C C . ARG A 1 72 ? -4.177 14.174 9.803 1.00 87.69 72 ARG A C 1
ATOM 570 O O . ARG A 1 72 ? -4.505 14.057 8.623 1.00 87.69 72 ARG A O 1
ATOM 577 N N . MET A 1 73 ? -3.897 15.354 10.349 1.00 86.62 73 MET A N 1
ATOM 578 C CA . MET A 1 73 ? -3.865 16.617 9.604 1.00 86.62 73 MET A CA 1
ATOM 579 C C . MET A 1 73 ? -2.418 17.021 9.331 1.00 86.62 73 MET A C 1
ATOM 581 O O . MET A 1 73 ? -1.614 17.088 10.256 1.00 86.62 73 MET A O 1
ATOM 585 N N . SER A 1 74 ? -2.069 17.274 8.070 1.00 81.38 74 SER A N 1
ATOM 586 C CA . SER A 1 74 ? -0.758 17.812 7.680 1.00 81.38 74 SER A CA 1
ATOM 587 C C . SER A 1 74 ? -0.958 18.768 6.522 1.00 81.38 74 SER A C 1
ATOM 589 O O . SER A 1 74 ? -1.607 18.424 5.533 1.00 81.38 74 SER A O 1
ATOM 591 N N . ASN A 1 75 ? -0.453 19.994 6.665 1.00 81.06 75 ASN A N 1
ATOM 592 C CA . ASN A 1 75 ? -0.573 21.055 5.662 1.00 81.06 75 ASN A CA 1
ATOM 593 C C . ASN A 1 75 ? -2.017 21.250 5.151 1.00 81.06 75 ASN A C 1
ATOM 595 O O . ASN A 1 75 ? -2.255 21.404 3.955 1.00 81.06 75 ASN A O 1
ATOM 599 N N . GLY A 1 76 ? -2.998 21.174 6.058 1.00 80.44 76 GLY A N 1
ATOM 600 C CA . GLY A 1 76 ? -4.425 21.318 5.741 1.00 80.44 76 GLY A CA 1
ATOM 601 C C . GLY A 1 76 ? -5.070 20.115 5.040 1.00 80.44 76 GLY A C 1
ATOM 602 O O . GLY A 1 76 ? -6.270 20.146 4.778 1.00 80.44 76 GLY A O 1
ATOM 603 N N . LYS A 1 77 ? -4.319 19.042 4.764 1.00 82.38 77 LYS A N 1
ATOM 604 C CA . LYS A 1 77 ? -4.836 17.805 4.169 1.00 82.38 77 LYS A CA 1
ATOM 605 C C . LYS A 1 77 ? -5.001 16.719 5.229 1.00 82.38 77 LYS A C 1
ATOM 607 O O . LYS A 1 77 ? -4.136 16.529 6.085 1.00 82.38 77 LYS A O 1
ATOM 612 N N . LYS A 1 78 ? -6.119 15.997 5.141 1.00 85.88 78 LYS A N 1
ATOM 613 C CA . LYS A 1 78 ? -6.380 14.780 5.915 1.00 85.88 78 LYS A CA 1
ATOM 614 C C . LYS A 1 78 ? -5.641 13.615 5.272 1.00 85.88 78 LYS A C 1
ATOM 616 O O . LYS A 1 78 ? -5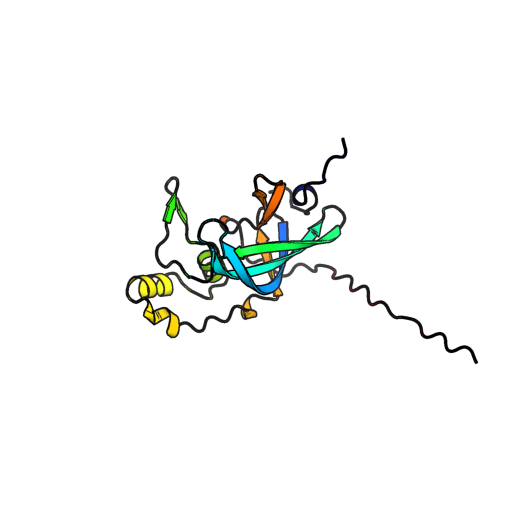.781 13.404 4.070 1.00 85.88 78 LYS A O 1
ATOM 621 N N . PHE A 1 79 ? -4.891 12.860 6.062 1.00 85.25 79 PHE A N 1
ATOM 622 C CA . PHE A 1 79 ? -4.193 11.669 5.599 1.00 85.25 79 PHE A CA 1
ATOM 623 C C . PHE A 1 79 ? -4.357 10.529 6.600 1.00 85.25 79 PHE A C 1
ATOM 625 O O . PHE A 1 79 ? -4.146 10.687 7.803 1.00 85.25 79 PHE A O 1
ATOM 632 N N . PHE A 1 80 ? -4.744 9.365 6.093 1.00 92.62 80 PHE A N 1
ATOM 633 C CA . PHE A 1 80 ? -4.688 8.124 6.853 1.00 92.62 80 PHE A CA 1
ATOM 634 C C . PHE A 1 80 ? -3.282 7.523 6.778 1.00 92.62 80 PHE A C 1
ATOM 636 O O . PHE A 1 80 ? -2.456 7.957 5.970 1.00 92.62 80 PHE A O 1
ATOM 643 N N . ASN A 1 81 ? -2.981 6.523 7.606 1.00 93.00 81 ASN A N 1
ATOM 644 C CA . ASN A 1 81 ? -1.746 5.763 7.421 1.00 93.00 81 ASN A CA 1
ATOM 645 C C . ASN A 1 81 ? -1.802 4.939 6.113 1.00 93.00 81 ASN A C 1
ATOM 647 O O . ASN A 1 81 ? -2.850 4.834 5.472 1.00 93.00 81 ASN A O 1
ATOM 651 N N . ALA A 1 82 ? -0.664 4.383 5.694 1.00 93.31 82 ALA A N 1
ATOM 652 C CA . ALA A 1 82 ? -0.564 3.683 4.414 1.00 93.31 82 ALA A CA 1
ATOM 653 C C . ALA A 1 82 ? -1.513 2.474 4.315 1.00 93.31 82 ALA A C 1
ATOM 655 O O . ALA A 1 82 ? -2.192 2.340 3.301 1.00 93.31 82 ALA A O 1
ATOM 656 N N . LEU A 1 83 ? -1.612 1.653 5.370 1.00 95.75 83 LEU A N 1
ATOM 657 C CA . LEU A 1 83 ? -2.494 0.483 5.385 1.00 95.75 83 LEU A CA 1
ATOM 658 C C . LEU A 1 83 ? -3.959 0.890 5.189 1.00 95.75 83 LEU A C 1
ATOM 660 O O . LEU A 1 83 ? -4.606 0.416 4.263 1.00 95.75 83 LEU A O 1
ATOM 664 N N . THR A 1 84 ? -4.468 1.828 5.992 1.00 95.62 84 THR A N 1
ATOM 665 C CA . THR A 1 84 ? -5.849 2.315 5.876 1.00 95.62 84 THR A CA 1
ATOM 666 C C . THR A 1 84 ? -6.142 2.886 4.491 1.00 95.62 84 THR A C 1
ATOM 668 O O . THR A 1 84 ? -7.209 2.627 3.943 1.00 95.62 84 THR A O 1
ATOM 671 N N . GLN A 1 85 ? -5.210 3.639 3.896 1.00 94.75 85 GLN A N 1
ATOM 672 C CA . GLN A 1 85 ? -5.393 4.151 2.534 1.00 94.75 85 GLN A CA 1
ATOM 673 C C . GLN A 1 85 ? -5.502 3.019 1.506 1.00 94.75 85 GLN A C 1
ATOM 675 O O . GLN A 1 85 ? -6.390 3.067 0.661 1.00 94.75 85 GLN A O 1
ATOM 680 N N . ILE A 1 86 ? -4.649 1.994 1.593 1.00 95.56 86 ILE A N 1
ATOM 681 C CA . ILE A 1 86 ? -4.697 0.834 0.691 1.00 95.56 86 ILE A CA 1
ATOM 682 C C . ILE A 1 86 ? -6.038 0.106 0.836 1.00 95.56 86 ILE A C 1
ATOM 684 O O . ILE A 1 86 ? -6.728 -0.101 -0.159 1.00 95.56 86 ILE A O 1
ATOM 688 N N . LEU A 1 87 ? -6.464 -0.196 2.064 1.00 95.56 87 LEU A N 1
ATOM 689 C CA . LEU A 1 87 ? -7.733 -0.887 2.312 1.00 95.56 87 LEU A CA 1
ATOM 690 C C . LEU A 1 87 ? -8.945 -0.103 1.782 1.00 95.56 87 LEU A C 1
ATOM 692 O O . LEU A 1 87 ? -9.864 -0.702 1.225 1.00 95.56 87 LEU A O 1
ATOM 696 N N . LEU A 1 88 ? -8.934 1.231 1.895 1.00 94.19 88 LEU A N 1
ATOM 697 C CA . LEU A 1 88 ? -9.965 2.097 1.311 1.00 94.19 88 LEU A CA 1
ATOM 698 C C . LEU A 1 88 ? -9.950 2.070 -0.224 1.00 94.19 88 LEU A C 1
ATOM 700 O O . LEU A 1 88 ? -11.011 2.042 -0.846 1.00 94.19 88 LEU A O 1
ATOM 704 N N . ILE A 1 89 ? -8.766 2.082 -0.847 1.00 93.38 89 ILE A N 1
ATOM 705 C CA . ILE A 1 89 ? -8.621 2.039 -2.312 1.00 93.38 89 ILE A CA 1
ATOM 706 C C . ILE A 1 89 ? -9.193 0.733 -2.872 1.00 93.38 89 ILE A C 1
ATOM 708 O O . ILE A 1 89 ? -9.917 0.761 -3.867 1.00 93.38 89 ILE A O 1
ATOM 712 N N . HIS A 1 90 ? -8.922 -0.382 -2.195 1.00 92.88 90 HIS A N 1
ATOM 713 C CA . HIS A 1 90 ? -9.457 -1.703 -2.528 1.00 92.88 90 HIS A CA 1
ATOM 714 C C . HIS A 1 90 ? -10.897 -1.926 -2.057 1.00 92.88 90 HIS A C 1
ATOM 716 O O . HIS A 1 90 ? -11.478 -2.965 -2.351 1.00 92.88 90 HIS A O 1
ATOM 722 N N . LYS A 1 91 ? -11.493 -0.954 -1.352 1.00 92.44 91 LYS A N 1
ATOM 723 C CA . LYS A 1 91 ? -12.835 -1.055 -0.759 1.00 92.44 91 LYS A CA 1
ATOM 724 C C . LYS A 1 91 ? -13.008 -2.265 0.168 1.00 92.44 91 LYS A C 1
ATOM 726 O O . LYS A 1 91 ? -14.126 -2.734 0.346 1.00 92.44 91 LYS A O 1
ATOM 731 N N . ILE A 1 92 ? -11.916 -2.741 0.764 1.00 93.44 92 ILE A N 1
ATOM 732 C CA . ILE A 1 92 ? -11.946 -3.767 1.817 1.00 93.44 92 ILE A CA 1
ATOM 733 C C . ILE A 1 92 ? -12.574 -3.183 3.079 1.00 93.44 92 ILE A C 1
ATOM 735 O O . ILE A 1 92 ? -13.331 -3.848 3.771 1.00 93.44 92 ILE A O 1
ATOM 739 N N . ILE A 1 93 ? -12.291 -1.906 3.339 1.00 94.44 93 ILE A N 1
ATOM 740 C CA . ILE A 1 93 ? -12.984 -1.115 4.351 1.00 94.44 93 ILE A CA 1
ATOM 741 C C . ILE A 1 93 ? -13.582 0.127 3.698 1.00 94.44 93 ILE A C 1
ATOM 743 O O . ILE A 1 93 ? -13.094 0.620 2.676 1.00 94.44 93 ILE A O 1
ATOM 747 N N . THR A 1 94 ? -14.625 0.667 4.312 1.00 94.62 94 THR A N 1
ATOM 748 C CA . THR A 1 94 ? -15.307 1.878 3.860 1.00 94.62 94 THR A CA 1
ATOM 749 C C . THR A 1 94 ? -15.127 3.026 4.846 1.00 94.62 94 THR A C 1
ATOM 751 O O . THR A 1 94 ? -14.686 2.858 5.982 1.00 94.62 94 THR A O 1
ATOM 754 N N . SER A 1 95 ? -15.517 4.237 4.439 1.00 93.06 95 SER A N 1
ATOM 755 C CA . SER A 1 95 ? -15.572 5.369 5.371 1.00 93.06 95 SER A CA 1
ATOM 756 C C . SER A 1 95 ? -16.552 5.147 6.525 1.00 93.06 95 SER A C 1
ATOM 758 O O . SER A 1 95 ? -16.398 5.795 7.554 1.00 93.06 95 SER A O 1
ATOM 760 N N . GLU A 1 96 ? -17.551 4.275 6.367 1.00 94.81 96 GLU A N 1
ATOM 761 C CA . GLU A 1 96 ? -18.475 3.936 7.450 1.00 94.81 96 GLU A CA 1
ATOM 762 C C . GLU A 1 96 ? -17.819 2.995 8.461 1.00 94.81 96 GLU A C 1
ATOM 764 O O . GLU A 1 96 ? -17.927 3.228 9.663 1.00 94.81 96 GLU A O 1
ATOM 769 N N . ASP A 1 97 ? -17.038 2.021 7.988 1.00 95.69 97 ASP A N 1
ATOM 770 C CA . ASP A 1 97 ? -16.248 1.149 8.864 1.00 95.69 97 ASP A CA 1
ATOM 771 C C . ASP A 1 97 ? -15.258 1.957 9.700 1.00 95.69 97 ASP A C 1
ATOM 773 O O . ASP A 1 97 ? -15.133 1.733 10.898 1.00 95.69 97 ASP A O 1
ATOM 777 N N . LEU A 1 98 ? -14.627 2.980 9.111 1.00 95.06 98 LEU A N 1
ATOM 778 C CA . LEU A 1 98 ? -13.750 3.882 9.862 1.00 95.06 98 LEU A CA 1
ATOM 779 C C . LEU A 1 98 ? -14.490 4.682 10.942 1.00 95.06 98 LEU A C 1
ATOM 781 O O . LEU A 1 98 ? -13.915 4.936 11.997 1.00 95.06 98 LEU A O 1
ATOM 785 N N . LYS A 1 99 ? -15.749 5.085 10.714 1.00 94.69 99 LYS A N 1
ATOM 786 C CA . LYS A 1 99 ? -16.544 5.769 11.750 1.00 94.69 99 LYS A CA 1
ATOM 787 C C . LYS A 1 99 ? -16.887 4.832 12.898 1.00 94.69 99 LYS A C 1
ATOM 789 O O . LYS A 1 99 ? -16.822 5.266 14.042 1.00 94.69 99 LYS A O 1
ATOM 794 N N . LYS A 1 100 ? -17.240 3.582 12.592 1.00 95.38 100 LYS A N 1
ATOM 795 C CA . LYS A 1 100 ? -17.511 2.562 13.609 1.00 95.38 100 LYS A CA 1
ATOM 796 C C . LYS A 1 100 ? -16.252 2.242 14.408 1.00 95.38 100 LYS A C 1
ATOM 798 O O . LYS A 1 100 ? -16.288 2.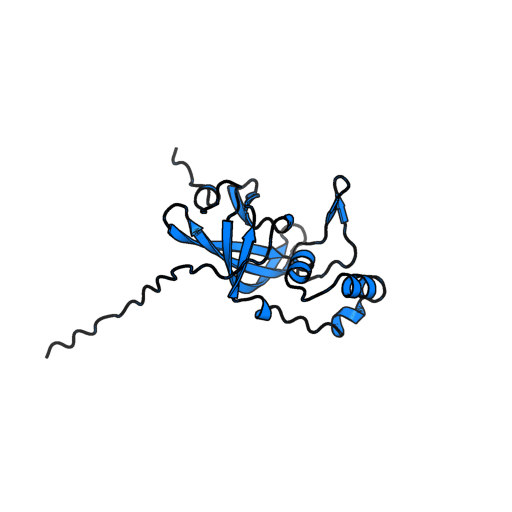372 15.621 1.00 95.38 100 LYS A O 1
ATOM 803 N N . LEU A 1 101 ? -15.122 2.004 13.737 1.00 94.56 101 LEU A N 1
ATOM 804 C CA . LEU A 1 101 ? -13.815 1.812 14.383 1.00 94.56 101 LEU A CA 1
ATOM 805 C C . LEU A 1 101 ? -13.388 2.999 15.261 1.00 94.56 101 LEU A C 1
ATOM 807 O O . LEU A 1 101 ? -12.666 2.820 16.233 1.00 94.56 101 LEU A O 1
ATOM 811 N N . ALA A 1 102 ? -13.793 4.228 14.922 1.00 93.19 102 ALA A N 1
ATOM 812 C CA . ALA A 1 102 ? -13.507 5.403 15.749 1.00 93.19 102 ALA A CA 1
ATOM 813 C C . ALA A 1 102 ? -14.357 5.470 17.032 1.00 93.19 102 ALA A C 1
ATOM 815 O O . ALA A 1 102 ? -14.008 6.218 17.945 1.00 93.19 102 ALA A O 1
ATOM 816 N N . GLN A 1 103 ? -15.489 4.763 17.073 1.00 94.56 103 GLN A N 1
ATOM 817 C CA . GLN A 1 103 ? -16.403 4.704 18.219 1.00 94.56 103 GLN A CA 1
ATOM 818 C C . GLN A 1 103 ? -16.181 3.446 19.060 1.00 94.56 103 GLN A C 1
ATOM 820 O O . GLN A 1 103 ? -16.375 3.493 20.272 1.00 94.56 103 GLN A O 1
ATOM 825 N N . ASP A 1 104 ? -15.776 2.358 18.412 1.00 94.19 104 ASP A N 1
ATOM 826 C CA . ASP A 1 104 ? -15.557 1.049 19.002 1.00 94.19 104 ASP A CA 1
ATOM 827 C C . ASP A 1 104 ? -14.368 0.360 18.316 1.00 94.19 104 ASP A C 1
ATOM 829 O O . ASP A 1 104 ? -14.439 -0.035 17.150 1.00 94.19 104 ASP A O 1
ATOM 833 N N . GLU A 1 105 ? -13.261 0.226 19.046 1.00 88.56 105 GLU A N 1
ATOM 834 C CA . GLU A 1 105 ? -12.055 -0.434 18.542 1.00 88.56 105 GLU A CA 1
ATOM 835 C C . GLU A 1 105 ? -12.269 -1.943 18.338 1.00 88.56 105 GLU A C 1
ATOM 837 O O . GLU A 1 105 ? -11.613 -2.529 17.475 1.00 88.56 105 GLU A O 1
ATOM 842 N N . GLU A 1 106 ? -13.208 -2.574 19.058 1.00 92.44 106 GLU A N 1
ATOM 843 C CA . GLU A 1 106 ? -13.490 -4.011 18.940 1.00 92.44 106 GLU A CA 1
ATOM 844 C C . GLU A 1 106 ? -14.223 -4.365 17.640 1.00 92.44 106 GLU A C 1
ATOM 846 O O . GLU A 1 106 ? -14.143 -5.515 17.200 1.00 92.44 106 GLU A O 1
ATOM 851 N N . TYR A 1 107 ? -14.831 -3.383 16.957 1.00 92.94 107 TYR A N 1
ATOM 852 C CA . TYR A 1 107 ? -15.457 -3.565 15.640 1.00 92.94 107 TYR A CA 1
ATOM 853 C C . TYR A 1 107 ? -14.474 -4.108 14.588 1.00 92.94 107 TYR A C 1
ATOM 855 O O . TYR A 1 107 ? -14.892 -4.712 13.604 1.00 92.94 107 TYR A O 1
ATOM 863 N N . ILE A 1 108 ? -13.158 -3.969 14.797 1.00 90.06 108 ILE A N 1
ATOM 864 C CA . ILE A 1 108 ? -12.148 -4.593 13.930 1.00 90.06 108 ILE A CA 1
ATOM 865 C C . ILE A 1 108 ? -12.322 -6.114 13.828 1.00 90.06 108 ILE A C 1
ATOM 867 O O . ILE A 1 108 ? -12.047 -6.678 12.776 1.00 90.06 108 ILE A O 1
ATOM 871 N N . ASN A 1 109 ? -12.826 -6.764 14.882 1.00 90.62 109 ASN A N 1
ATOM 872 C CA . ASN A 1 109 ? -13.071 -8.206 14.914 1.00 90.62 109 ASN A CA 1
ATOM 873 C C . ASN A 1 109 ? -14.308 -8.616 14.097 1.00 90.62 109 ASN A C 1
ATOM 875 O O . ASN A 1 109 ? -14.464 -9.791 13.774 1.00 90.62 109 ASN A O 1
ATOM 879 N N . GLU A 1 110 ? -15.186 -7.664 13.769 1.00 92.25 110 GLU A N 1
ATOM 880 C CA . GLU A 1 110 ? -16.322 -7.877 12.865 1.00 92.25 110 GLU A CA 1
ATOM 881 C C . GLU A 1 110 ? -15.928 -7.705 11.391 1.00 92.25 110 GLU A C 1
ATOM 883 O O . GLU A 1 110 ? -16.672 -8.116 10.498 1.00 92.25 110 GLU A O 1
ATOM 888 N N . LEU A 1 111 ? -14.769 -7.093 11.118 1.00 88.44 111 LEU A N 1
ATOM 889 C CA . LEU A 1 111 ? -14.267 -6.893 9.766 1.00 88.44 111 LEU A CA 1
ATOM 890 C C . LEU A 1 111 ? -13.523 -8.146 9.286 1.00 88.44 111 LEU A C 1
ATOM 892 O O . LEU A 1 111 ? -12.432 -8.461 9.758 1.00 88.44 111 LEU A O 1
ATOM 896 N N . ASP A 1 112 ? -14.086 -8.823 8.286 1.00 86.94 112 ASP A N 1
ATOM 897 C CA . ASP A 1 112 ? -13.425 -9.927 7.580 1.00 86.94 112 ASP A CA 1
ATOM 898 C C . ASP A 1 112 ? -12.404 -9.379 6.567 1.00 86.94 112 ASP A C 1
ATOM 900 O O . ASP A 1 112 ? -12.678 -9.211 5.375 1.00 86.94 112 ASP A O 1
ATOM 904 N N . ILE A 1 113 ? -11.234 -8.980 7.073 1.00 90.56 113 ILE A N 1
ATOM 905 C CA . ILE A 1 113 ? -10.163 -8.389 6.266 1.00 90.56 113 ILE A CA 1
ATOM 906 C C . ILE A 1 113 ? -9.277 -9.498 5.704 1.00 90.56 113 ILE A C 1
ATOM 908 O O . ILE A 1 113 ? -8.309 -9.926 6.333 1.00 90.56 113 ILE A O 1
ATOM 912 N N . ASP A 1 114 ? -9.560 -9.897 4.467 1.00 90.38 114 ASP A N 1
ATOM 913 C CA . ASP A 1 114 ? -8.664 -10.746 3.685 1.00 90.38 114 ASP A CA 1
ATOM 914 C C . ASP A 1 114 ? -7.808 -9.899 2.734 1.00 90.38 114 ASP A C 1
ATOM 916 O O . ASP A 1 114 ? -8.253 -9.430 1.681 1.00 90.38 114 ASP A O 1
ATOM 920 N N . LEU A 1 115 ? -6.538 -9.709 3.102 1.00 92.31 115 LEU A N 1
ATOM 921 C CA . LEU A 1 115 ? -5.593 -8.966 2.271 1.00 92.31 115 LEU A CA 1
ATOM 922 C C . LEU A 1 115 ? -5.253 -9.702 0.968 1.00 92.31 115 LEU A C 1
ATOM 924 O O . LEU A 1 115 ? -4.902 -9.054 -0.021 1.00 92.31 115 LEU A O 1
ATOM 928 N N . GLY A 1 116 ? -5.375 -11.033 0.944 1.00 90.56 116 GLY A N 1
ATOM 929 C CA . GLY A 1 116 ? -5.057 -11.867 -0.212 1.00 90.56 116 GLY A CA 1
ATOM 930 C C . GLY A 1 116 ? -5.891 -11.524 -1.445 1.00 90.56 116 GLY A C 1
ATOM 931 O O . GLY A 1 116 ? -5.392 -11.640 -2.564 1.00 90.56 116 GLY A O 1
ATOM 932 N N . LEU A 1 117 ? -7.105 -10.997 -1.252 1.00 88.81 117 LEU A N 1
ATOM 933 C CA . LEU A 1 117 ? -8.002 -10.561 -2.329 1.00 88.81 117 LEU A CA 1
ATOM 934 C C . LEU A 1 117 ? -7.429 -9.428 -3.194 1.00 88.81 117 LEU A C 1
ATOM 936 O O . LEU A 1 117 ? -7.873 -9.233 -4.322 1.00 88.81 117 LEU A O 1
ATOM 940 N N . MET A 1 118 ? -6.445 -8.681 -2.688 1.00 92.75 118 MET A N 1
ATOM 941 C CA . MET A 1 118 ? -5.796 -7.602 -3.439 1.00 92.75 118 MET A CA 1
ATOM 942 C C . MET A 1 118 ? -4.720 -8.112 -4.407 1.00 92.75 118 MET A C 1
ATOM 944 O O . MET A 1 118 ? -4.330 -7.398 -5.336 1.00 92.75 118 MET A O 1
ATOM 948 N N . VAL A 1 119 ? -4.188 -9.316 -4.174 1.00 94.50 119 VAL A N 1
ATOM 949 C CA . VAL A 1 119 ? -3.119 -9.887 -5.000 1.00 94.50 119 VAL A CA 1
ATOM 950 C C . VAL A 1 119 ? -3.654 -10.159 -6.405 1.00 94.50 119 VAL A C 1
ATOM 952 O O . VAL A 1 119 ? -4.741 -10.692 -6.593 1.00 94.50 119 VAL A O 1
ATOM 955 N N . GLY A 1 120 ? -2.872 -9.785 -7.414 1.00 93.94 120 GLY A N 1
ATOM 956 C CA . GLY A 1 120 ? -3.267 -9.871 -8.818 1.00 93.94 120 GLY A CA 1
ATOM 957 C C . GLY A 1 120 ? -3.898 -8.590 -9.366 1.00 93.94 120 GLY A C 1
ATOM 958 O O . GLY A 1 120 ? -4.065 -8.469 -10.582 1.00 93.94 120 GLY A O 1
ATOM 959 N N . GLU A 1 121 ? -4.195 -7.597 -8.524 1.00 94.38 121 GLU A N 1
ATOM 960 C CA . GLU A 1 121 ? -4.650 -6.298 -9.010 1.00 94.38 121 GLU A CA 1
ATOM 961 C C . GLU A 1 121 ? -3.501 -5.456 -9.575 1.00 94.38 121 GLU A C 1
ATOM 963 O O . GLU A 1 121 ? -2.366 -5.480 -9.097 1.00 94.38 121 GLU A O 1
ATOM 968 N N . THR A 1 122 ? -3.802 -4.693 -10.626 1.00 95.75 122 THR A N 1
ATOM 969 C CA . THR A 1 122 ? -2.850 -3.757 -11.230 1.00 95.75 122 THR A CA 1
ATOM 970 C C . THR A 1 122 ? -3.100 -2.354 -10.700 1.00 95.75 122 THR A C 1
ATOM 972 O O . THR A 1 122 ? -4.221 -1.846 -10.745 1.00 95.75 122 THR A O 1
ATOM 975 N N . HIS A 1 123 ? -2.036 -1.690 -10.264 1.00 96.44 123 HIS A N 1
ATOM 976 C CA . HIS A 1 123 ? -2.078 -0.335 -9.733 1.00 96.44 123 HIS A CA 1
ATOM 977 C C . HIS A 1 123 ? -1.266 0.619 -10.587 1.00 96.44 123 HIS A C 1
ATOM 979 O O . HIS A 1 123 ? -0.227 0.266 -11.142 1.00 96.44 123 HIS A O 1
ATOM 985 N N . LYS A 1 124 ? -1.725 1.866 -10.636 1.00 95.75 124 LYS A N 1
ATOM 986 C CA . LYS 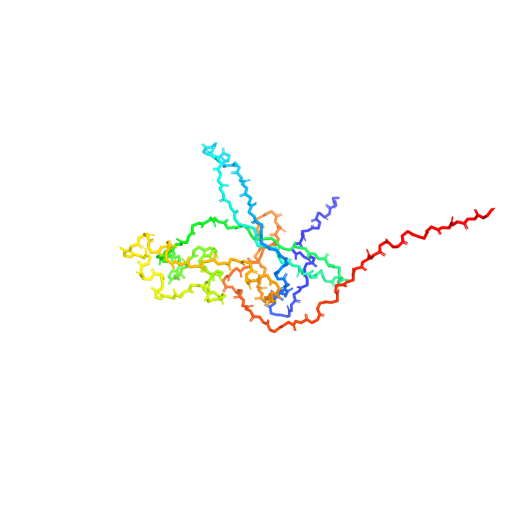A 1 124 ? -0.974 3.005 -11.154 1.00 95.75 124 LYS A CA 1
ATOM 987 C C . LYS A 1 124 ? -0.670 3.946 -9.994 1.00 95.75 124 LYS A C 1
ATOM 989 O O . LYS A 1 124 ? -1.582 4.303 -9.254 1.00 95.75 124 LYS A O 1
ATOM 994 N N . PHE A 1 125 ? 0.588 4.339 -9.833 1.00 95.81 125 PHE A N 1
ATOM 995 C CA . PHE A 1 125 ? 1.046 5.185 -8.726 1.00 95.81 125 PHE A CA 1
ATOM 996 C C . PHE A 1 125 ? 2.273 6.005 -9.136 1.00 95.81 125 PHE A C 1
ATOM 998 O O . PHE A 1 125 ? 3.067 5.585 -9.974 1.00 95.81 125 PHE A O 1
ATOM 1005 N N . LYS A 1 126 ? 2.443 7.182 -8.542 1.00 94.12 126 LYS A N 1
ATOM 1006 C CA . LYS A 1 126 ? 3.685 7.954 -8.611 1.00 94.12 126 LYS A CA 1
ATOM 1007 C C . LYS A 1 126 ? 4.752 7.316 -7.732 1.00 94.12 126 LYS A C 1
ATOM 1009 O O . LYS A 1 126 ? 4.457 6.563 -6.804 1.00 94.12 126 LYS A O 1
ATOM 1014 N N . LEU A 1 127 ? 6.005 7.631 -8.030 1.00 91.12 127 LEU A N 1
ATOM 1015 C CA . LEU A 1 127 ? 7.142 7.205 -7.225 1.00 91.12 127 LEU A CA 1
ATOM 1016 C C . LEU A 1 127 ? 7.505 8.304 -6.227 1.00 91.12 127 LEU A C 1
ATOM 1018 O O . LEU A 1 127 ? 7.735 9.448 -6.611 1.00 91.12 127 LEU A O 1
ATOM 1022 N N . ASN A 1 128 ? 7.600 7.939 -4.953 1.00 87.12 128 ASN A N 1
ATOM 1023 C CA . ASN A 1 128 ? 8.227 8.755 -3.927 1.00 87.12 128 ASN A CA 1
ATOM 1024 C C . ASN A 1 128 ? 9.671 8.277 -3.731 1.00 87.12 128 ASN A C 1
ATOM 1026 O O . ASN A 1 128 ? 9.913 7.083 -3.541 1.00 87.12 128 ASN A O 1
ATOM 1030 N N . ILE A 1 129 ? 10.635 9.191 -3.802 1.00 82.88 129 ILE A N 1
ATOM 1031 C CA . ILE A 1 129 ? 12.059 8.879 -3.672 1.00 82.88 129 ILE A CA 1
ATOM 1032 C C . ILE A 1 129 ? 12.501 9.318 -2.282 1.00 82.88 129 ILE A C 1
ATOM 1034 O O . ILE A 1 129 ? 12.428 10.499 -1.950 1.00 82.88 129 ILE A O 1
ATOM 1038 N N . ASN A 1 130 ? 12.963 8.373 -1.465 1.00 78.31 130 ASN A N 1
ATOM 1039 C CA . ASN A 1 130 ? 13.496 8.723 -0.151 1.00 78.31 130 ASN A CA 1
ATOM 1040 C C . ASN A 1 130 ? 14.887 9.379 -0.258 1.00 78.31 130 ASN A C 1
ATOM 1042 O O . ASN A 1 130 ? 15.533 9.347 -1.306 1.00 78.31 130 ASN A O 1
ATOM 1046 N N . GLU A 1 131 ? 15.390 9.924 0.850 1.00 75.31 131 GLU A N 1
ATOM 1047 C CA . GLU A 1 131 ? 16.707 10.586 0.909 1.00 75.31 131 GLU A CA 1
ATOM 1048 C C . GLU A 1 131 ? 17.866 9.675 0.464 1.00 75.31 131 GLU A C 1
ATOM 1050 O O . GLU A 1 131 ? 18.869 10.142 -0.073 1.00 75.31 131 GLU A O 1
ATOM 1055 N N . ARG A 1 132 ? 17.700 8.352 0.608 1.00 74.38 132 ARG A N 1
ATOM 1056 C CA . ARG A 1 132 ? 18.657 7.326 0.163 1.00 74.38 132 ARG A CA 1
ATOM 1057 C C . ARG A 1 132 ? 18.537 6.981 -1.332 1.00 74.38 132 ARG A C 1
ATOM 1059 O O . ARG A 1 132 ? 19.270 6.128 -1.820 1.00 74.38 132 ARG A O 1
ATOM 1066 N N . GLY A 1 133 ? 17.635 7.622 -2.076 1.00 73.12 133 GLY A N 1
ATOM 1067 C CA . GLY A 1 133 ? 17.435 7.400 -3.512 1.00 73.12 133 GLY A CA 1
ATOM 1068 C C . GLY A 1 133 ? 16.636 6.142 -3.872 1.00 73.12 133 GLY A C 1
ATOM 1069 O O . GLY A 1 133 ? 16.638 5.731 -5.034 1.00 73.12 133 GLY A O 1
ATOM 1070 N N . LEU A 1 134 ? 15.966 5.516 -2.903 1.00 78.19 134 LEU A N 1
ATOM 1071 C CA . LEU A 1 134 ? 15.106 4.357 -3.135 1.00 78.19 134 LEU A CA 1
ATOM 1072 C C . LEU A 1 134 ? 13.699 4.829 -3.509 1.00 78.19 134 LEU A C 1
ATOM 1074 O O . LEU A 1 134 ? 13.087 5.603 -2.769 1.00 78.19 134 LEU A O 1
ATOM 1078 N N . ALA A 1 135 ? 13.189 4.340 -4.641 1.00 85.38 135 ALA A N 1
ATOM 1079 C CA . ALA A 1 135 ? 11.806 4.566 -5.039 1.00 85.38 135 ALA A CA 1
ATOM 1080 C C . ALA A 1 135 ? 10.849 3.695 -4.226 1.00 85.38 135 ALA A C 1
ATOM 1082 O O . ALA A 1 135 ? 11.106 2.515 -3.979 1.00 85.38 135 ALA A O 1
ATOM 1083 N N . ARG A 1 136 ? 9.721 4.290 -3.851 1.00 88.62 136 ARG A N 1
ATOM 1084 C CA . ARG A 1 136 ? 8.590 3.641 -3.192 1.00 88.62 136 ARG A CA 1
ATOM 1085 C C . ARG A 1 136 ? 7.292 4.091 -3.864 1.00 88.62 136 ARG A C 1
ATOM 1087 O O . ARG A 1 136 ? 7.241 5.224 -4.344 1.00 88.62 136 ARG A O 1
ATOM 1094 N N . PRO A 1 137 ? 6.247 3.255 -3.890 1.00 92.69 137 PRO A N 1
ATOM 1095 C CA . PRO A 1 137 ? 4.927 3.696 -4.323 1.00 92.69 137 PRO A CA 1
ATOM 1096 C C . PRO A 1 137 ? 4.423 4.854 -3.452 1.00 92.69 137 PRO A C 1
ATOM 1098 O O . PRO A 1 137 ? 4.437 4.767 -2.223 1.00 92.69 137 PRO A O 1
ATOM 1101 N N . ASP A 1 138 ? 3.974 5.942 -4.075 1.00 92.00 138 ASP A N 1
ATOM 1102 C CA . ASP A 1 138 ? 3.233 7.000 -3.393 1.00 92.00 138 ASP A CA 1
ATOM 1103 C C . ASP A 1 138 ? 1.764 6.585 -3.257 1.00 92.00 138 ASP A C 1
ATOM 1105 O O . ASP A 1 138 ? 0.980 6.697 -4.205 1.00 92.00 138 ASP A O 1
ATOM 1109 N N . ILE A 1 139 ? 1.393 6.133 -2.057 1.00 91.62 139 ILE A N 1
ATOM 1110 C CA . ILE A 1 139 ? 0.036 5.670 -1.736 1.00 91.62 139 ILE A CA 1
ATOM 1111 C C . ILE A 1 139 ? -1.024 6.727 -2.051 1.00 91.62 139 ILE A C 1
ATOM 1113 O O . ILE A 1 139 ? -2.107 6.378 -2.509 1.00 91.62 139 ILE A O 1
ATOM 1117 N N . SER A 1 140 ? -0.717 8.017 -1.881 1.00 89.81 140 SER A N 1
ATOM 1118 C CA . SER A 1 140 ? -1.699 9.086 -2.110 1.00 89.81 140 SER A CA 1
ATOM 1119 C C . SER A 1 140 ? -2.129 9.210 -3.576 1.00 89.81 140 SER A C 1
ATOM 1121 O O . SER A 1 140 ? -3.173 9.783 -3.884 1.00 89.81 140 SER A O 1
ATOM 1123 N N . SER A 1 141 ? -1.324 8.656 -4.482 1.00 94.19 141 SER A N 1
ATOM 1124 C CA . SER A 1 141 ? -1.563 8.622 -5.924 1.00 94.19 141 SER A CA 1
ATOM 1125 C C . SER A 1 141 ? -2.007 7.247 -6.436 1.00 94.19 141 SER A C 1
ATOM 1127 O O . SER A 1 141 ? -2.262 7.093 -7.634 1.00 94.19 141 SER A O 1
ATOM 1129 N N . LEU A 1 142 ? -2.048 6.249 -5.550 1.00 95.12 142 LEU A N 1
ATOM 1130 C CA . LEU A 1 142 ? -2.303 4.861 -5.895 1.00 95.12 142 LEU A CA 1
ATOM 1131 C C . LEU A 1 142 ? -3.763 4.684 -6.310 1.00 95.12 142 LEU A C 1
ATOM 1133 O O . LEU A 1 142 ? -4.691 5.101 -5.622 1.00 95.12 142 LEU A O 1
ATOM 1137 N N . ARG A 1 143 ? -3.965 4.059 -7.468 1.00 95.12 143 ARG A N 1
ATOM 1138 C CA . ARG A 1 143 ? -5.290 3.738 -8.004 1.00 95.12 143 ARG A CA 1
ATOM 1139 C C . ARG A 1 143 ? -5.266 2.395 -8.711 1.00 95.12 143 ARG A C 1
ATOM 1141 O O . ARG A 1 143 ? -4.306 2.092 -9.419 1.00 95.12 143 ARG A O 1
ATOM 1148 N N . ILE A 1 144 ? -6.334 1.626 -8.544 1.00 94.56 144 ILE A N 1
ATOM 1149 C CA . ILE A 1 144 ? -6.540 0.373 -9.272 1.00 94.56 144 ILE A CA 1
ATOM 1150 C C . ILE A 1 144 ? -6.836 0.714 -10.736 1.00 94.56 144 ILE A C 1
ATOM 1152 O O . ILE A 1 144 ? -7.626 1.613 -11.036 1.00 94.56 144 ILE A O 1
ATOM 1156 N N . VAL A 1 145 ? -6.173 0.020 -11.655 1.00 93.44 145 VAL A N 1
ATOM 1157 C CA . VAL A 1 145 ? -6.359 0.154 -13.103 1.00 93.44 145 VAL A CA 1
ATOM 1158 C C . VAL A 1 145 ? -6.647 -1.211 -13.716 1.00 93.44 145 VAL A C 1
ATOM 1160 O O . VAL A 1 145 ? -6.394 -2.249 -13.110 1.00 93.44 145 VAL A O 1
ATOM 1163 N N . LYS A 1 146 ? -7.196 -1.220 -14.936 1.00 83.88 146 LYS A N 1
ATOM 1164 C CA . LYS A 1 146 ? -7.411 -2.476 -15.662 1.00 83.88 146 LYS A CA 1
ATOM 1165 C C . LYS A 1 146 ? -6.080 -3.224 -15.828 1.00 83.88 146 LYS A C 1
ATOM 1167 O O . LYS A 1 146 ? -5.068 -2.554 -16.055 1.00 83.88 146 LYS A O 1
ATOM 1172 N N . PRO A 1 147 ? -6.086 -4.569 -15.779 1.00 70.88 147 PRO A N 1
ATOM 1173 C CA . PRO A 1 147 ? -4.892 -5.358 -16.028 1.00 70.88 147 PRO A CA 1
ATOM 1174 C C . PRO A 1 147 ? -4.284 -4.965 -17.369 1.00 70.88 147 PRO A C 1
ATOM 1176 O O . PRO A 1 147 ? -4.943 -5.034 -18.409 1.00 70.88 147 PRO A O 1
ATOM 1179 N N . ILE A 1 148 ? -3.035 -4.523 -17.338 1.00 62.28 148 ILE A N 1
ATOM 1180 C CA . ILE A 1 148 ? -2.232 -4.371 -18.546 1.00 62.28 148 ILE A CA 1
ATOM 1181 C C . ILE A 1 148 ? -1.467 -5.681 -18.685 1.00 62.28 148 ILE A C 1
ATOM 1183 O O . ILE A 1 148 ? -0.978 -6.208 -17.688 1.00 62.28 148 ILE A O 1
ATOM 1187 N N . SER A 1 149 ? -1.385 -6.239 -19.892 1.00 51.97 149 SER A N 1
ATOM 1188 C CA . SER A 1 149 ? -0.584 -7.436 -20.147 1.00 51.97 149 SER A CA 1
ATOM 1189 C C . SER A 1 149 ? 0.894 -7.143 -19.873 1.00 51.97 149 SER A C 1
ATOM 1191 O O . SER A 1 149 ? 1.633 -6.739 -20.767 1.00 51.97 149 SER A O 1
ATOM 1193 N N . ILE A 1 150 ? 1.331 -7.334 -18.630 1.00 54.06 150 ILE A N 1
ATOM 1194 C CA . ILE A 1 150 ? 2.746 -7.387 -18.285 1.00 54.06 150 ILE A CA 1
ATOM 1195 C C . ILE A 1 150 ? 3.221 -8.743 -18.800 1.00 54.06 150 ILE A C 1
ATOM 1197 O O . ILE A 1 150 ? 2.745 -9.785 -18.351 1.00 54.06 150 ILE A O 1
ATOM 1201 N N . ARG A 1 151 ? 4.096 -8.747 -19.812 1.00 42.81 151 ARG A N 1
ATOM 1202 C CA . ARG A 1 151 ? 4.732 -9.983 -20.278 1.00 42.81 151 ARG A CA 1
ATOM 1203 C C . ARG A 1 151 ? 5.632 -10.489 -19.156 1.00 42.81 151 ARG A C 1
ATOM 1205 O O . ARG A 1 151 ? 6.767 -10.048 -19.044 1.00 42.81 151 ARG A O 1
ATOM 1212 N N . ILE A 1 152 ? 5.118 -11.407 -18.345 1.00 44.97 152 ILE A N 1
ATOM 1213 C CA . ILE A 1 152 ? 5.930 -12.188 -17.418 1.00 44.97 152 ILE A CA 1
ATOM 1214 C C . ILE A 1 152 ? 6.741 -13.149 -18.289 1.00 44.97 152 ILE A C 1
ATOM 1216 O O . ILE A 1 152 ? 6.235 -14.178 -18.734 1.00 44.97 152 ILE A O 1
ATOM 1220 N N . THR A 1 153 ? 7.987 -12.801 -18.603 1.00 39.09 153 THR A N 1
ATOM 1221 C CA . THR A 1 153 ? 8.929 -13.778 -19.155 1.00 39.09 153 THR A CA 1
ATOM 1222 C C . THR A 1 153 ? 9.363 -14.689 -18.020 1.00 39.09 153 THR A C 1
ATOM 1224 O O . THR A 1 153 ? 10.328 -14.407 -17.316 1.00 39.09 153 THR A O 1
ATOM 1227 N N . SER A 1 154 ? 8.634 -15.785 -17.820 1.00 37.66 154 SER A N 1
ATOM 1228 C CA . SER A 1 154 ? 9.132 -16.914 -17.047 1.00 37.66 154 SER A CA 1
ATOM 1229 C C . SER A 1 154 ? 10.315 -17.510 -17.808 1.00 37.66 154 SER A C 1
ATOM 1231 O O . SER A 1 154 ? 10.128 -18.248 -18.775 1.00 37.66 154 SER A O 1
ATOM 1233 N N . THR A 1 155 ? 11.542 -17.190 -17.407 1.00 40.00 155 THR A N 1
ATOM 1234 C CA . THR A 1 155 ? 12.698 -18.022 -17.751 1.00 40.00 155 THR A CA 1
ATOM 1235 C C . THR A 1 155 ? 12.569 -19.319 -16.963 1.00 40.00 155 THR A C 1
ATOM 1237 O O . THR A 1 155 ? 13.087 -19.447 -15.856 1.00 40.00 155 THR A O 1
ATOM 1240 N N . SER A 1 156 ? 11.811 -20.267 -17.507 1.00 38.09 156 SER A N 1
ATOM 1241 C CA . SER A 1 156 ? 11.924 -21.668 -17.133 1.00 38.09 156 SER A CA 1
ATOM 1242 C C . SER A 1 156 ? 13.278 -22.155 -17.642 1.00 38.09 156 SER A C 1
ATOM 1244 O O . SER A 1 156 ? 13.458 -22.329 -18.846 1.00 38.09 156 SER A O 1
ATOM 1246 N N . ASN A 1 157 ? 14.237 -22.336 -16.732 1.00 41.78 157 ASN A N 1
ATOM 1247 C CA . ASN A 1 157 ? 15.385 -23.197 -16.989 1.00 41.78 157 ASN A CA 1
ATOM 1248 C C . ASN A 1 157 ? 14.840 -24.612 -17.173 1.00 41.78 157 ASN A C 1
ATOM 1250 O O . ASN A 1 157 ? 14.561 -25.310 -16.203 1.00 41.78 157 ASN A O 1
ATOM 1254 N N . THR A 1 158 ? 14.634 -25.013 -18.421 1.00 39.81 158 THR A N 1
ATOM 1255 C CA . THR A 1 158 ? 14.584 -26.426 -18.765 1.00 39.81 158 THR A CA 1
ATOM 1256 C C . THR A 1 158 ? 16.039 -26.861 -18.871 1.00 39.81 158 THR A C 1
ATOM 1258 O O . THR A 1 158 ? 16.705 -26.572 -19.863 1.00 39.81 158 THR A O 1
ATOM 1261 N N . GLU A 1 159 ? 16.563 -27.457 -17.801 1.00 40.50 159 GLU A N 1
ATOM 1262 C CA . GLU A 1 159 ? 17.750 -28.301 -17.901 1.00 40.50 159 GLU A CA 1
ATOM 1263 C C . GLU A 1 159 ? 17.405 -29.429 -18.876 1.00 40.50 159 GLU A C 1
ATOM 1265 O O . GLU A 1 159 ? 16.529 -30.254 -18.619 1.00 40.50 159 GLU A O 1
ATOM 1270 N N . SER A 1 160 ? 18.035 -29.396 -20.046 1.00 40.31 160 SER A N 1
ATOM 1271 C CA . SER A 1 160 ? 18.054 -30.520 -20.969 1.00 40.31 160 SER A CA 1
ATOM 1272 C C . SER A 1 160 ? 18.887 -31.627 -20.327 1.00 40.31 160 SER A C 1
ATOM 1274 O O . SER A 1 160 ? 20.110 -31.526 -20.273 1.00 40.31 160 SER A O 1
ATOM 1276 N N . GLU A 1 161 ? 18.233 -32.675 -19.832 1.00 41.41 161 GLU A N 1
ATOM 1277 C CA . GLU A 1 161 ? 18.878 -33.972 -19.632 1.00 41.41 161 GLU A CA 1
ATOM 1278 C C . GLU A 1 161 ? 19.252 -34.532 -21.013 1.00 41.41 161 GLU A C 1
ATOM 1280 O O . GLU A 1 161 ? 18.436 -35.145 -21.703 1.00 41.41 161 GLU A O 1
ATOM 1285 N N . GLU A 1 162 ? 20.493 -34.301 -21.442 1.00 42.28 162 GLU A N 1
ATOM 1286 C CA . GLU A 1 162 ? 21.135 -35.146 -22.448 1.00 42.28 162 GLU A CA 1
ATOM 1287 C C . GLU A 1 162 ? 21.511 -36.477 -21.783 1.00 42.28 162 GLU A C 1
ATOM 1289 O O . GLU A 1 162 ? 22.541 -36.620 -21.128 1.00 42.28 162 GLU A O 1
ATOM 1294 N N . LEU A 1 163 ? 20.623 -37.459 -21.938 1.00 43.81 163 LEU A N 1
ATOM 1295 C CA . LEU A 1 163 ? 20.953 -38.878 -21.855 1.00 43.81 163 LEU A CA 1
ATOM 1296 C C . LEU A 1 163 ? 21.685 -39.265 -23.148 1.00 43.81 163 LEU A C 1
ATOM 1298 O O . LEU A 1 163 ? 21.044 -39.573 -24.154 1.00 43.81 163 LEU A O 1
ATOM 1302 N N . GLU A 1 164 ? 23.018 -39.250 -23.127 1.00 47.53 164 GLU A N 1
ATOM 1303 C CA . GLU A 1 164 ? 23.814 -40.013 -24.094 1.00 47.53 164 GLU A CA 1
ATOM 1304 C C . GLU A 1 164 ? 23.956 -41.470 -23.627 1.00 47.53 164 GLU A C 1
ATOM 1306 O O . GLU A 1 164 ? 24.126 -41.760 -22.439 1.00 47.53 164 GLU A O 1
ATOM 1311 N N . GLN A 1 165 ? 23.791 -42.362 -24.604 1.00 39.84 165 GLN A N 1
ATOM 1312 C CA . GLN A 1 165 ? 23.780 -43.824 -24.525 1.00 39.84 165 GLN A CA 1
ATOM 1313 C C . GLN A 1 165 ? 25.172 -44.427 -24.334 1.00 39.84 165 GLN A C 1
ATOM 1315 O O . GLN A 1 165 ? 26.154 -43.823 -24.820 1.00 39.84 165 GLN A O 1
#

Secondary structure (DSSP, 8-state):
------HHHHB---TTSEEEEEEEEEEEEEEE-TTT--EEEEEEEEEEEEBTTS-EEEEEEEEES---SSPEEETTEEE--HHHHHHHHTTSS-HHHHHHHHH-GGGGGG----GGGGTT-EEEEEEEE-TTS-EEE-GGG-EEEPPP-----------------

Organism: NCBI:txid1117104

Foldseek 3Di:
DDDPPQPQLFFDDDPVQKWKWAQADKDKDWDQPPVPRDIFIWIKTWTWTATPVLHIDIAIDIFGPDWQLFFDDDPNDTHTGLVNLVCCQVVLDHNVLSVVCVVPVCCVVVRPDDPVVSHRWMWMFHWDADPSSHTHGDSVRIHTDDDDPSPPPPPDPPPDPPPDD

Radius of gyration: 19.43 Å; chains: 1; bounding box: 52×65×46 Å